Protein AF-A0A1F9VL24-F1 (afdb_monomer)

Structure (mmCIF, N/CA/C/O backbone):
data_AF-A0A1F9VL24-F1
#
_entry.id   AF-A0A1F9VL24-F1
#
loop_
_atom_site.group_PDB
_atom_site.id
_atom_site.type_symbol
_atom_site.label_atom_id
_atom_site.label_alt_id
_atom_site.label_comp_id
_atom_site.label_asym_id
_atom_site.label_entity_id
_atom_site.label_seq_id
_atom_site.pdbx_PDB_ins_code
_atom_site.Cartn_x
_atom_site.Cartn_y
_atom_site.Cartn_z
_atom_site.occupancy
_atom_site.B_iso_or_equiv
_atom_site.auth_seq_id
_atom_site.auth_comp_id
_atom_site.auth_asym_id
_atom_site.auth_atom_id
_atom_site.pdbx_PDB_model_num
ATOM 1 N N . MET A 1 1 ? -15.407 27.697 16.077 1.00 37.66 1 MET A N 1
ATOM 2 C CA . MET A 1 1 ? -14.396 26.697 15.671 1.00 37.66 1 MET A CA 1
ATOM 3 C C . MET A 1 1 ? -15.162 25.515 15.112 1.00 37.66 1 MET A C 1
ATOM 5 O O . MET A 1 1 ? -15.985 24.981 15.838 1.00 37.66 1 MET A O 1
ATOM 9 N N . LYS A 1 2 ? -15.018 25.201 13.821 1.00 39.59 2 LYS A N 1
ATOM 10 C CA . LYS A 1 2 ? -15.624 23.992 13.249 1.00 39.59 2 LYS A CA 1
ATOM 11 C C . LYS A 1 2 ? -14.683 22.833 13.565 1.00 39.59 2 LYS A C 1
ATOM 13 O O . LYS A 1 2 ? -13.519 22.891 13.183 1.00 39.59 2 LYS A O 1
ATOM 18 N N . GLU A 1 3 ? -15.169 21.870 14.333 1.00 37.84 3 GLU A N 1
ATOM 19 C CA . GLU A 1 3 ? -14.458 20.628 14.633 1.00 37.84 3 GLU A CA 1
ATOM 20 C C . GLU A 1 3 ? -14.221 19.855 13.322 1.00 37.84 3 GLU A C 1
ATOM 22 O O . GLU A 1 3 ? -15.099 19.865 12.451 1.00 37.84 3 GLU A O 1
ATOM 27 N N . PRO A 1 4 ? -13.041 19.245 13.114 1.00 40.88 4 PRO A N 1
ATOM 28 C CA . PRO A 1 4 ? -12.791 18.460 11.917 1.00 40.88 4 PRO A CA 1
ATOM 29 C C . PRO A 1 4 ? -13.647 17.188 11.928 1.00 40.88 4 PRO A C 1
ATOM 31 O O . PRO A 1 4 ? -13.741 16.484 12.932 1.00 40.88 4 PRO A O 1
ATOM 34 N N . VAL A 1 5 ? -14.275 16.948 10.778 1.00 46.22 5 VAL A N 1
ATOM 35 C CA . VAL A 1 5 ? -15.193 15.850 10.467 1.00 46.22 5 VAL A CA 1
ATOM 36 C C . VAL A 1 5 ? -14.524 14.495 10.717 1.00 46.22 5 VAL A C 1
ATOM 38 O O . VAL A 1 5 ? -13.399 14.271 10.279 1.00 46.22 5 VAL A O 1
ATOM 41 N N . ASP A 1 6 ? -15.248 13.637 11.440 1.00 46.88 6 ASP A N 1
ATOM 42 C CA . ASP A 1 6 ? -15.006 12.224 11.763 1.00 46.88 6 ASP A CA 1
ATOM 43 C C . ASP A 1 6 ? -13.816 11.543 11.063 1.00 46.88 6 ASP A C 1
ATOM 45 O O . ASP A 1 6 ? -13.934 10.896 10.024 1.00 46.88 6 ASP A O 1
ATOM 49 N N . GLY A 1 7 ? -12.653 11.602 11.715 1.00 44.34 7 GLY A N 1
ATOM 50 C CA . GLY A 1 7 ? -11.570 10.646 11.502 1.00 44.34 7 GLY A CA 1
ATOM 51 C C . GLY A 1 7 ? -11.883 9.362 12.264 1.00 44.34 7 GLY A C 1
ATOM 52 O O . GLY A 1 7 ? -11.429 9.195 13.407 1.00 44.34 7 GLY A O 1
ATOM 53 N N . GLU A 1 8 ? -12.697 8.491 11.664 1.00 46.94 8 GLU A N 1
ATOM 54 C CA . GLU A 1 8 ? -13.182 7.256 12.280 1.00 46.94 8 GLU A CA 1
ATOM 55 C C . GLU A 1 8 ? -12.014 6.454 12.889 1.00 46.94 8 GLU A C 1
ATOM 57 O O . GLU A 1 8 ? -10.962 6.256 12.278 1.00 46.94 8 GLU A O 1
ATOM 62 N N . LYS A 1 9 ? -12.147 6.051 14.158 1.00 45.94 9 LYS A N 1
ATOM 63 C CA . LYS A 1 9 ? -11.152 5.203 14.827 1.00 45.94 9 LYS A CA 1
ATOM 64 C C . LYS A 1 9 ? -11.182 3.824 14.170 1.00 45.94 9 LYS A C 1
ATOM 66 O O . LYS A 1 9 ? -12.045 3.007 14.475 1.00 45.94 9 LYS A O 1
ATOM 71 N N . ILE A 1 10 ? -10.244 3.592 13.265 1.00 54.59 10 ILE A N 1
ATOM 72 C CA . ILE A 1 10 ? -10.009 2.292 12.656 1.00 54.59 10 ILE A CA 1
ATOM 73 C C . ILE A 1 10 ? -9.095 1.491 13.585 1.00 54.59 10 ILE A C 1
ATOM 75 O O . ILE A 1 10 ? -7.923 1.818 13.736 1.00 54.59 10 ILE A O 1
ATOM 79 N N . THR A 1 11 ? -9.645 0.467 14.231 1.00 57.41 11 THR A N 1
ATOM 80 C CA . THR A 1 11 ? -8.873 -0.543 14.964 1.00 57.41 11 THR A CA 1
ATOM 81 C C . THR A 1 11 ? -8.417 -1.618 13.972 1.00 57.41 11 THR A C 1
ATOM 83 O O . THR A 1 11 ? -9.168 -1.965 13.064 1.00 57.41 11 THR A O 1
ATOM 86 N N . ILE A 1 12 ? -7.181 -2.102 14.107 1.00 60.62 12 ILE A N 1
ATOM 87 C CA . ILE A 1 12 ? -6.649 -3.236 13.335 1.00 60.62 12 ILE A CA 1
ATOM 88 C C . ILE A 1 12 ? -7.135 -4.503 14.035 1.00 60.62 12 ILE A C 1
ATOM 90 O O . ILE A 1 12 ? -6.779 -4.708 15.196 1.00 60.62 12 ILE A O 1
ATOM 94 N N . PHE A 1 13 ? -7.981 -5.294 13.374 1.00 54.47 13 PHE A N 1
ATOM 95 C CA . PHE A 1 13 ? -8.692 -6.384 14.049 1.00 54.47 13 PHE A CA 1
ATOM 96 C C . PHE A 1 13 ? -7.946 -7.714 14.027 1.00 54.47 13 PHE A C 1
ATOM 98 O O . PHE A 1 13 ? -7.944 -8.376 15.051 1.00 54.47 13 PHE A O 1
ATOM 105 N N . ASP A 1 14 ? -7.226 -8.046 12.956 1.00 58.47 14 ASP A N 1
ATOM 106 C CA . ASP A 1 14 ? -6.414 -9.265 12.891 1.00 58.47 14 ASP A CA 1
ATOM 107 C C . ASP A 1 14 ? -5.335 -9.133 11.814 1.00 58.47 14 ASP A C 1
ATOM 109 O O . ASP A 1 14 ? -5.580 -8.571 10.750 1.00 58.47 14 ASP A O 1
ATOM 113 N N . CYS A 1 15 ? -4.123 -9.617 12.091 1.00 60.00 15 CYS A N 1
ATOM 114 C CA . CYS A 1 15 ? -3.047 -9.720 11.104 1.00 60.00 15 CYS A CA 1
ATOM 115 C C . CYS A 1 15 ? -2.932 -11.174 10.650 1.00 60.00 15 CYS A C 1
ATOM 117 O O . CYS A 1 15 ? -2.371 -12.000 11.368 1.00 60.00 15 CYS A O 1
ATOM 119 N N . GLU A 1 16 ? -3.411 -11.472 9.445 1.00 66.81 16 GLU A N 1
ATOM 120 C CA . GLU A 1 16 ? -3.342 -12.814 8.870 1.00 66.81 16 GLU A CA 1
ATOM 121 C C . GLU A 1 16 ? -2.272 -12.908 7.776 1.00 66.81 16 GLU A C 1
ATOM 123 O O . GLU A 1 16 ? -2.068 -11.984 6.979 1.00 66.81 16 GLU A O 1
ATOM 128 N N . LEU A 1 17 ? -1.635 -14.078 7.685 1.00 65.94 17 LEU A N 1
ATOM 129 C CA . LEU A 1 17 ? -0.905 -14.524 6.494 1.00 65.94 17 LEU A CA 1
ATOM 130 C C . LEU A 1 17 ? -1.912 -15.103 5.488 1.00 65.94 17 LEU A C 1
ATOM 132 O O . LEU A 1 17 ? -1.909 -16.296 5.207 1.00 65.94 17 LEU A O 1
ATOM 136 N N . GLY A 1 18 ? -2.834 -14.270 5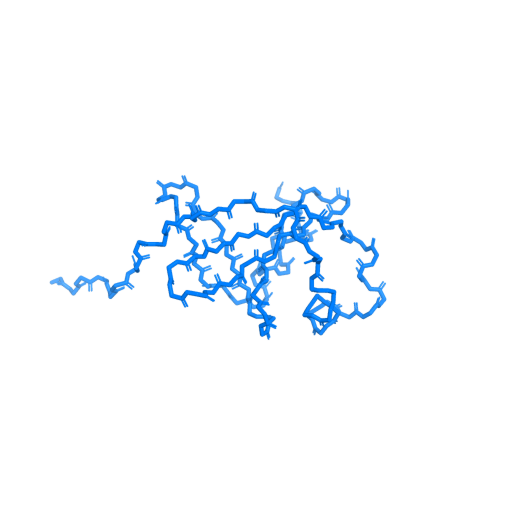.011 1.00 78.94 18 GLY A N 1
ATOM 137 C CA . GLY A 1 18 ? -3.708 -14.633 3.897 1.00 78.94 18 GLY A CA 1
ATOM 138 C C . GLY A 1 18 ? -3.034 -14.422 2.546 1.00 78.94 18 GLY A C 1
ATOM 139 O O . GLY A 1 18 ? -1.964 -13.813 2.487 1.00 78.94 18 GLY A O 1
ATOM 140 N N . ASP A 1 19 ? -3.675 -14.872 1.469 1.00 88.75 19 ASP A N 1
ATOM 141 C CA . ASP A 1 19 ? -3.159 -14.673 0.112 1.00 88.75 19 ASP A CA 1
ATOM 142 C C . ASP A 1 19 ? -3.027 -13.177 -0.233 1.00 88.75 19 ASP A C 1
ATOM 144 O O . ASP A 1 19 ? -3.886 -12.381 0.162 1.00 88.75 19 ASP A O 1
ATOM 148 N N . PRO A 1 20 ? -1.965 -12.770 -0.952 1.00 92.94 20 PRO A N 1
ATOM 149 C CA . PRO A 1 20 ? -1.818 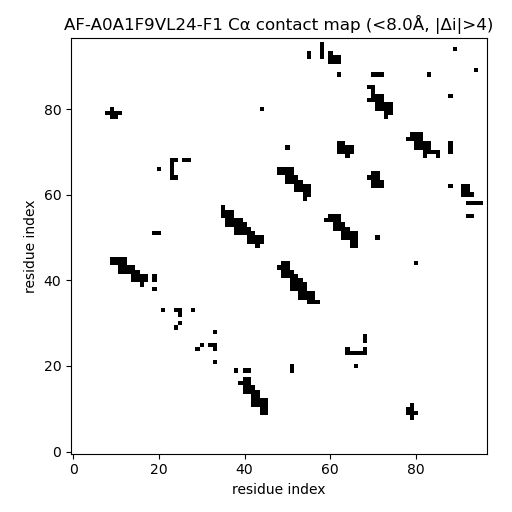-11.408 -1.452 1.00 92.94 20 PRO A CA 1
ATOM 150 C C . PRO A 1 20 ? -2.851 -11.087 -2.539 1.00 92.94 20 PRO A C 1
ATOM 152 O O . PRO A 1 20 ? -3.260 -11.954 -3.306 1.00 92.94 20 PRO A O 1
ATOM 155 N N . ASN A 1 21 ? -3.194 -9.806 -2.677 1.00 94.56 21 ASN A N 1
ATOM 156 C CA . ASN A 1 21 ? -3.970 -9.286 -3.804 1.00 94.56 21 ASN A CA 1
ATOM 157 C C . ASN A 1 21 ? -3.040 -8.557 -4.791 1.00 94.56 21 ASN A C 1
ATOM 159 O O . ASN A 1 21 ? -2.925 -7.325 -4.765 1.00 94.56 21 ASN A O 1
ATOM 163 N N . TYR A 1 22 ? -2.337 -9.327 -5.627 1.00 94.94 22 TYR A N 1
ATOM 164 C CA . TYR A 1 22 ? -1.423 -8.768 -6.627 1.00 94.94 22 TYR A CA 1
ATOM 165 C C . TYR A 1 22 ? -2.145 -8.015 -7.746 1.00 94.94 22 TYR A C 1
ATOM 167 O O . TYR A 1 22 ? -1.566 -7.076 -8.277 1.00 94.94 22 TYR A O 1
ATOM 175 N N . ASP A 1 23 ? -3.412 -8.322 -8.031 1.00 95.94 23 ASP A N 1
ATOM 176 C CA . ASP A 1 23 ? -4.198 -7.607 -9.044 1.00 95.94 23 ASP A CA 1
ATOM 177 C C . ASP A 1 23 ? -4.379 -6.125 -8.682 1.00 95.94 23 ASP A C 1
ATOM 179 O O . ASP A 1 23 ? -4.241 -5.240 -9.531 1.00 95.94 23 ASP A O 1
ATOM 183 N N . ALA A 1 24 ? -4.679 -5.829 -7.411 1.00 95.00 24 ALA A N 1
ATOM 184 C CA . ALA A 1 24 ? -4.784 -4.452 -6.927 1.00 95.00 24 ALA A CA 1
ATOM 185 C C . ALA A 1 24 ? -3.429 -3.731 -6.987 1.00 95.00 24 ALA A C 1
ATOM 187 O O . ALA A 1 24 ? -3.367 -2.560 -7.370 1.00 95.00 24 ALA A O 1
ATOM 188 N N . LEU A 1 25 ? -2.343 -4.436 -6.655 1.00 96.12 25 LEU A N 1
ATOM 189 C CA . LEU A 1 25 ? -0.992 -3.890 -6.748 1.00 96.12 25 LEU A CA 1
ATOM 190 C C . LEU A 1 25 ? -0.617 -3.587 -8.204 1.00 96.12 25 LEU A C 1
ATOM 192 O O . LEU A 1 25 ? -0.205 -2.470 -8.497 1.00 96.12 25 LEU A O 1
ATOM 196 N N . GLU A 1 26 ? -0.823 -4.529 -9.121 1.00 96.12 26 GLU A N 1
ATOM 197 C CA . GLU A 1 26 ? -0.541 -4.381 -10.550 1.00 96.12 26 GLU A CA 1
ATOM 198 C C . GLU A 1 26 ? -1.294 -3.193 -11.159 1.00 96.12 26 GLU A C 1
ATOM 200 O O . GLU A 1 26 ? -0.689 -2.357 -11.829 1.00 96.12 26 GLU A O 1
ATOM 205 N N . LYS A 1 27 ? -2.590 -3.039 -10.861 1.00 94.62 27 LYS A N 1
ATOM 206 C CA . LYS A 1 27 ? -3.371 -1.864 -11.293 1.00 94.62 27 LYS A CA 1
ATOM 207 C C . LYS A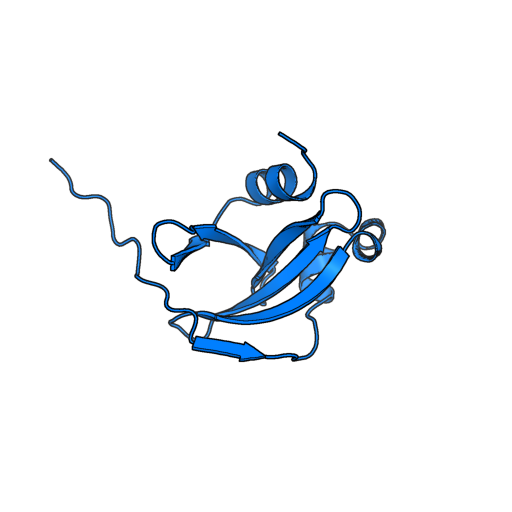 1 27 ? -2.831 -0.552 -10.712 1.00 94.62 27 LYS A C 1
ATOM 209 O O . LYS A 1 27 ? -2.952 0.508 -11.335 1.00 94.62 27 LYS A O 1
ATOM 214 N N . PHE A 1 28 ? -2.259 -0.600 -9.510 1.00 94.75 28 PHE A N 1
ATOM 215 C CA . PHE A 1 28 ? -1.743 0.578 -8.829 1.00 94.75 28 PHE A CA 1
ATOM 216 C C . PHE A 1 28 ? -0.358 1.005 -9.334 1.00 94.75 28 PHE A C 1
ATOM 218 O O . PHE A 1 28 ? -0.179 2.183 -9.621 1.00 94.75 28 PHE A O 1
ATOM 225 N N . ILE A 1 29 ? 0.616 0.105 -9.483 1.00 94.12 29 ILE A N 1
ATOM 226 C CA . ILE A 1 29 ? 1.992 0.477 -9.882 1.00 94.12 29 ILE A CA 1
ATOM 227 C C . ILE A 1 29 ? 2.381 0.101 -11.316 1.00 94.12 29 ILE A C 1
ATOM 229 O O . ILE A 1 29 ? 3.372 0.640 -11.804 1.00 94.12 29 ILE A O 1
ATOM 233 N N . GLY A 1 30 ? 1.617 -0.762 -11.988 1.00 94.31 30 GLY A N 1
ATOM 234 C CA . GLY A 1 30 ? 1.988 -1.388 -13.260 1.00 94.31 30 GLY A CA 1
ATOM 235 C C . GLY A 1 30 ? 2.637 -2.765 -13.070 1.00 94.31 30 GLY A C 1
ATOM 236 O O . GLY A 1 30 ? 3.352 -3.001 -12.095 1.00 94.31 30 GLY A O 1
ATOM 237 N N . ALA A 1 31 ? 2.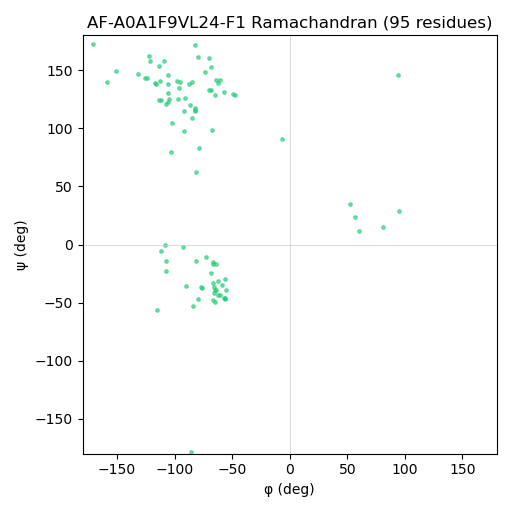383 -3.683 -14.009 1.00 93.88 31 ALA A N 1
ATOM 238 C CA . ALA A 1 31 ? 2.857 -5.072 -13.962 1.00 93.88 31 ALA A CA 1
ATOM 239 C C . ALA A 1 31 ? 4.387 -5.191 -13.890 1.00 93.88 31 ALA A C 1
ATOM 241 O O . ALA A 1 31 ? 4.918 -6.050 -13.191 1.00 93.88 31 ALA A O 1
ATOM 242 N N . ASP A 1 32 ? 5.096 -4.283 -14.559 1.00 95.31 32 ASP A N 1
ATOM 243 C CA . ASP A 1 32 ? 6.557 -4.214 -14.617 1.00 95.31 32 ASP A CA 1
ATOM 244 C C . ASP A 1 32 ? 7.211 -3.880 -13.269 1.00 95.31 32 ASP A C 1
ATOM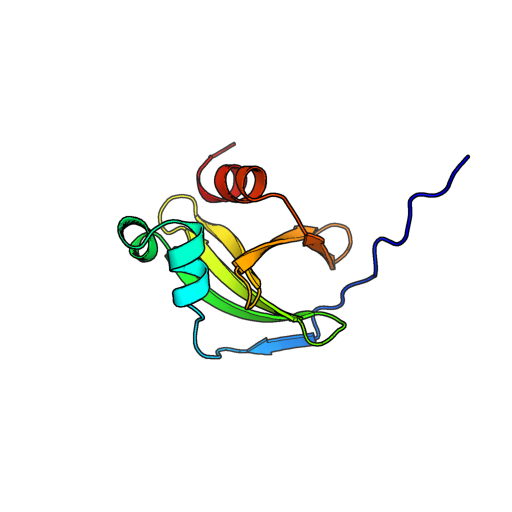 246 O O . ASP A 1 32 ? 8.403 -4.119 -13.088 1.00 95.31 32 ASP A O 1
ATOM 250 N N . ARG A 1 33 ? 6.437 -3.363 -12.308 1.00 94.44 33 ARG A N 1
ATOM 251 C CA . ARG A 1 33 ? 6.932 -2.927 -10.994 1.00 94.44 33 ARG A CA 1
ATOM 252 C C . ARG A 1 33 ? 6.448 -3.800 -9.840 1.00 94.44 33 ARG A C 1
ATOM 254 O O . ARG A 1 33 ? 6.897 -3.609 -8.712 1.00 94.44 33 ARG A O 1
ATOM 261 N N . VAL A 1 34 ? 5.564 -4.773 -10.084 1.00 95.62 34 VAL A N 1
ATOM 262 C CA . VAL A 1 34 ? 5.048 -5.696 -9.047 1.00 95.62 34 VAL A CA 1
ATOM 263 C C . VAL A 1 34 ? 6.183 -6.410 -8.321 1.00 95.62 34 VAL A C 1
ATOM 265 O O . VAL A 1 34 ? 6.160 -6.534 -7.094 1.00 95.62 34 VAL A O 1
ATOM 268 N N . GLU A 1 35 ? 7.224 -6.803 -9.053 1.00 96.19 35 GLU A N 1
ATOM 269 C CA . GLU A 1 35 ? 8.385 -7.477 -8.480 1.00 96.19 35 GLU A CA 1
ATOM 270 C C . GLU A 1 35 ? 9.209 -6.595 -7.532 1.00 96.19 35 GLU A C 1
ATOM 272 O O . GLU A 1 35 ? 9.974 -7.136 -6.734 1.00 96.19 35 GLU A O 1
ATOM 277 N N . ASP A 1 36 ? 9.036 -5.271 -7.522 1.00 96.25 36 ASP A N 1
ATOM 278 C CA . ASP A 1 36 ? 9.711 -4.389 -6.563 1.00 96.25 36 ASP A CA 1
ATOM 279 C C . ASP A 1 36 ? 9.139 -4.514 -5.145 1.00 96.25 36 ASP A C 1
ATOM 281 O O . ASP A 1 36 ? 9.731 -4.016 -4.182 1.00 96.25 36 ASP A O 1
ATOM 285 N N . PHE A 1 37 ? 8.005 -5.195 -4.982 1.00 96.50 37 PHE A N 1
ATOM 286 C CA . PHE A 1 37 ? 7.298 -5.308 -3.717 1.00 96.50 37 PHE A CA 1
ATOM 287 C C . PHE A 1 37 ? 7.229 -6.750 -3.221 1.00 96.50 37 PHE A C 1
ATOM 289 O O . PHE A 1 37 ? 7.002 -7.703 -3.962 1.00 96.50 37 PHE A O 1
ATOM 2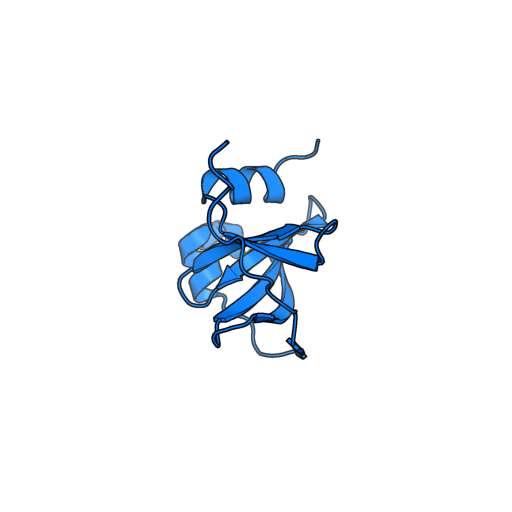96 N N . ALA A 1 38 ? 7.414 -6.913 -1.915 1.00 95.88 38 ALA A N 1
ATOM 297 C CA . ALA A 1 38 ? 7.167 -8.160 -1.210 1.00 95.88 38 ALA A CA 1
ATOM 298 C C . ALA A 1 38 ? 5.880 -8.030 -0.395 1.00 95.88 38 ALA A C 1
ATOM 300 O O . ALA A 1 38 ? 5.721 -7.070 0.361 1.00 95.88 38 ALA A O 1
ATOM 301 N N . TYR A 1 39 ? 4.975 -8.995 -0.520 1.00 94.75 39 TYR A N 1
ATOM 302 C CA . TYR A 1 39 ? 3.825 -9.079 0.371 1.00 94.75 39 TYR A CA 1
ATOM 303 C C . TYR A 1 39 ? 4.281 -9.346 1.811 1.00 94.75 39 TYR A C 1
ATOM 305 O O . TYR A 1 39 ? 5.242 -10.083 2.036 1.00 94.75 39 TYR A O 1
ATOM 313 N N . VAL A 1 40 ? 3.615 -8.715 2.778 1.00 92.62 40 VAL A N 1
ATOM 314 C CA . VAL A 1 40 ? 3.974 -8.816 4.199 1.00 92.62 40 VAL A CA 1
ATOM 315 C C . VAL A 1 40 ? 2.870 -9.485 4.995 1.00 92.62 40 VAL A C 1
ATOM 317 O O . VAL A 1 40 ? 3.128 -10.451 5.705 1.00 92.62 40 VAL A O 1
ATOM 320 N N . ASN A 1 41 ? 1.663 -8.936 4.924 1.00 91.25 41 ASN A N 1
ATOM 321 C CA . ASN A 1 41 ? 0.478 -9.418 5.621 1.00 91.25 41 ASN A CA 1
ATOM 322 C C . ASN A 1 41 ? -0.756 -8.671 5.108 1.00 91.25 41 ASN A C 1
ATOM 324 O O . ASN A 1 41 ? -0.642 -7.658 4.406 1.00 91.25 41 ASN A O 1
ATOM 328 N N . ARG A 1 42 ? -1.926 -9.126 5.546 1.00 91.88 42 ARG A N 1
ATOM 329 C CA . ARG A 1 42 ? -3.177 -8.380 5.440 1.00 91.88 42 ARG A CA 1
ATOM 330 C C . ARG A 1 42 ? -3.792 -8.162 6.815 1.00 91.88 42 ARG A C 1
ATOM 332 O O . ARG A 1 42 ? -3.485 -8.901 7.753 1.00 91.88 42 ARG A O 1
ATOM 339 N N . PHE A 1 43 ? -4.648 -7.158 6.925 1.00 87.88 43 PHE A N 1
ATOM 340 C CA . PHE A 1 43 ? -5.441 -6.931 8.123 1.00 87.88 43 PHE A CA 1
ATOM 341 C C . PHE A 1 43 ? -6.770 -6.258 7.820 1.00 87.88 43 PHE A C 1
ATOM 343 O O . PHE A 1 43 ? -6.882 -5.463 6.888 1.00 87.88 43 PHE A O 1
ATOM 350 N N . GLU A 1 44 ? -7.772 -6.564 8.633 1.00 88.00 44 GLU A N 1
ATOM 351 C CA . GLU A 1 44 ? -9.080 -5.927 8.545 1.00 88.00 44 GLU A CA 1
ATOM 352 C C . GLU A 1 44 ? -9.133 -4.644 9.367 1.00 88.00 44 GLU A C 1
ATOM 354 O O . GLU A 1 44 ? -8.652 -4.567 10.504 1.00 88.00 44 GLU A O 1
ATOM 359 N N . ILE A 1 45 ? -9.755 -3.633 8.770 1.00 84.25 45 ILE A N 1
ATOM 360 C CA . ILE A 1 45 ? -10.146 -2.397 9.429 1.00 84.25 45 ILE A CA 1
ATOM 361 C C . ILE A 1 45 ? -11.669 -2.345 9.575 1.00 84.25 45 ILE A C 1
ATOM 363 O O . ILE A 1 45 ? -12.405 -3.012 8.844 1.00 84.25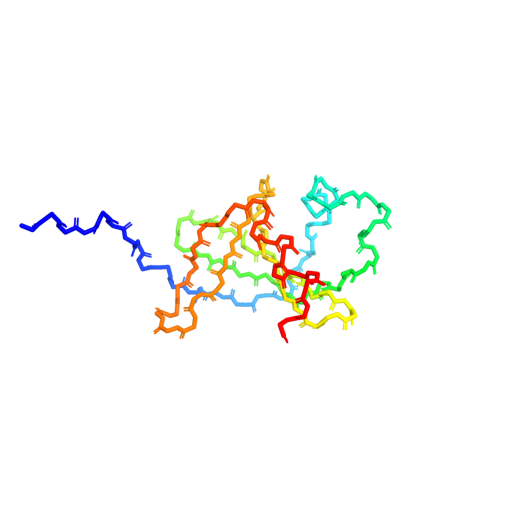 45 ILE A O 1
ATOM 367 N N . LYS A 1 46 ? -12.152 -1.540 10.531 1.00 73.94 46 LYS A N 1
ATOM 368 C CA . LYS A 1 46 ? -13.587 -1.378 10.815 1.00 73.94 46 LYS A CA 1
ATOM 369 C C . LYS A 1 46 ? -14.380 -1.141 9.518 1.00 73.94 46 LYS A C 1
ATOM 371 O O . LYS A 1 46 ? -14.042 -0.247 8.750 1.00 73.94 46 LYS A O 1
ATOM 376 N N . GLY A 1 47 ? -15.442 -1.924 9.307 1.00 73.25 47 GLY A N 1
ATOM 377 C CA . GLY A 1 47 ? -16.270 -1.858 8.095 1.00 73.25 47 GLY A CA 1
ATOM 378 C C . GLY A 1 47 ? -15.890 -2.863 7.000 1.00 73.25 47 GLY A C 1
ATOM 379 O O . GLY A 1 47 ? -16.104 -2.573 5.828 1.00 73.25 47 GLY A O 1
ATOM 380 N N . ASN A 1 48 ? -15.329 -4.024 7.368 1.00 79.62 48 ASN A N 1
ATOM 381 C CA . ASN A 1 48 ? -14.965 -5.129 6.463 1.00 79.62 48 ASN A CA 1
ATOM 382 C C . ASN A 1 48 ? -14.009 -4.737 5.322 1.00 79.62 48 ASN A C 1
ATOM 384 O O . ASN A 1 48 ? -13.974 -5.392 4.280 1.00 79.62 48 ASN A O 1
ATOM 388 N N . THR A 1 49 ? -13.230 -3.667 5.485 1.00 88.25 49 THR A N 1
ATOM 389 C CA . THR A 1 49 ? -12.201 -3.329 4.499 1.00 88.25 49 THR A CA 1
ATOM 390 C C . THR A 1 49 ? -10.927 -4.087 4.858 1.00 88.25 49 THR A C 1
ATOM 392 O O . THR A 1 49 ? -10.382 -3.926 5.949 1.00 88.25 49 THR A O 1
ATOM 395 N N . VAL A 1 50 ? -10.457 -4.932 3.942 1.00 91.38 50 VAL A N 1
ATOM 396 C CA . VAL A 1 50 ? -9.196 -5.669 4.079 1.00 91.38 50 VAL A CA 1
ATOM 397 C C . VAL A 1 50 ? -8.083 -4.836 3.463 1.00 91.38 50 VAL A C 1
ATOM 399 O O . VAL A 1 50 ? -8.175 -4.451 2.299 1.00 91.38 50 VAL A O 1
ATOM 402 N N . ILE A 1 51 ? -7.026 -4.589 4.229 1.00 93.00 51 ILE A N 1
ATOM 403 C CA . ILE A 1 51 ? -5.831 -3.880 3.789 1.00 93.00 51 ILE A CA 1
ATOM 404 C C . ILE A 1 51 ? -4.696 -4.878 3.583 1.00 93.00 51 ILE A C 1
ATOM 406 O O . ILE A 1 51 ? -4.312 -5.598 4.503 1.00 93.00 51 ILE A O 1
ATOM 410 N N . TYR A 1 52 ? -4.117 -4.872 2.390 1.00 94.56 52 TYR A N 1
ATOM 411 C CA . TYR A 1 52 ? -2.935 -5.632 2.010 1.00 94.56 52 TYR A CA 1
ATOM 412 C C . TYR A 1 52 ? -1.711 -4.741 2.115 1.00 94.56 52 TYR A C 1
ATOM 414 O O . TYR A 1 52 ? -1.659 -3.667 1.512 1.00 94.56 52 TYR A O 1
ATOM 422 N N . ARG A 1 53 ? -0.710 -5.188 2.871 1.00 93.81 53 ARG A N 1
ATOM 423 C CA . ARG A 1 53 ? 0.527 -4.442 3.073 1.00 93.81 53 ARG A CA 1
ATOM 424 C C . ARG A 1 53 ? 1.664 -5.075 2.286 1.00 93.81 53 ARG A C 1
ATOM 426 O O . ARG A 1 53 ? 2.046 -6.225 2.512 1.00 93.81 53 ARG A O 1
ATOM 433 N N . TYR A 1 54 ? 2.256 -4.266 1.423 1.00 95.50 54 TYR A N 1
ATOM 434 C CA . TYR A 1 54 ? 3.407 -4.606 0.606 1.00 95.50 54 TYR A CA 1
ATOM 435 C C . TYR A 1 54 ? 4.605 -3.785 1.050 1.00 95.50 54 TYR A C 1
ATOM 437 O O . TYR A 1 54 ? 4.477 -2.607 1.368 1.00 95.50 54 TYR A O 1
ATOM 445 N N . LYS A 1 55 ? 5.785 -4.393 1.081 1.00 95.62 55 LYS A N 1
ATOM 446 C CA . LYS A 1 55 ? 7.039 -3.719 1.393 1.00 95.62 55 LYS A CA 1
ATOM 447 C C . LYS A 1 55 ? 7.861 -3.580 0.128 1.00 95.62 55 LYS A C 1
ATOM 449 O O . LYS A 1 55 ? 8.230 -4.585 -0.477 1.00 95.62 55 LYS A O 1
ATOM 454 N N . HIS A 1 56 ? 8.187 -2.349 -0.232 1.00 96.06 56 HIS A N 1
ATOM 455 C CA . HIS A 1 56 ? 9.105 -2.086 -1.324 1.00 96.06 56 HIS A CA 1
ATOM 456 C C . HIS A 1 56 ? 10.501 -2.617 -0.959 1.00 96.06 56 HIS A C 1
ATOM 458 O O . HIS A 1 56 ? 11.024 -2.349 0.132 1.00 96.06 56 HIS A O 1
ATOM 464 N N . LYS A 1 57 ? 11.105 -3.414 -1.843 1.00 94.75 57 LYS A N 1
ATOM 465 C CA . LYS A 1 57 ? 12.338 -4.168 -1.571 1.00 94.75 57 LYS A CA 1
ATOM 466 C C . LYS A 1 57 ? 13.531 -3.246 -1.314 1.00 94.75 57 LYS A C 1
ATOM 468 O O . LYS A 1 57 ? 14.306 -3.520 -0.397 1.00 94.75 57 LYS A O 1
ATOM 473 N N . ASN A 1 58 ? 13.626 -2.143 -2.060 1.00 93.31 58 ASN A N 1
ATOM 474 C CA . ASN A 1 58 ? 14.767 -1.225 -2.005 1.00 93.31 58 ASN A CA 1
ATOM 475 C C . ASN A 1 58 ? 14.643 -0.195 -0.873 1.00 93.31 58 ASN A C 1
ATOM 477 O O . ASN A 1 58 ? 15.533 -0.088 -0.034 1.00 93.31 58 ASN A O 1
ATOM 481 N N . THR A 1 59 ? 13.521 0.525 -0.800 1.00 94.00 59 THR A N 1
ATOM 482 C CA . THR A 1 59 ? 13.310 1.595 0.203 1.00 94.00 59 THR A CA 1
ATOM 483 C C . THR A 1 59 ? 12.876 1.055 1.564 1.00 94.00 59 THR A C 1
ATOM 485 O O . THR A 1 59 ? 12.898 1.776 2.558 1.00 94.00 59 THR A O 1
ATOM 488 N N . ARG A 1 60 ? 12.459 -0.220 1.636 1.00 92.81 60 ARG A N 1
ATOM 489 C CA . ARG A 1 60 ? 11.893 -0.863 2.835 1.00 92.81 60 ARG A CA 1
ATOM 490 C C . ARG A 1 60 ? 10.615 -0.189 3.359 1.00 92.81 60 ARG A C 1
ATOM 492 O O . ARG A 1 60 ? 10.178 -0.532 4.459 1.00 92.81 60 ARG A O 1
ATOM 499 N N . ARG A 1 61 ? 10.018 0.720 2.584 1.00 92.94 61 ARG A N 1
ATOM 500 C CA . ARG A 1 61 ? 8.761 1.416 2.885 1.00 92.94 61 ARG A CA 1
ATOM 501 C C . ARG A 1 61 ? 7.561 0.532 2.565 1.00 92.94 61 ARG A C 1
ATOM 503 O O . ARG A 1 61 ? 7.689 -0.454 1.838 1.00 92.94 61 ARG A O 1
ATOM 510 N N . TYR A 1 62 ? 6.413 0.873 3.140 1.00 92.69 62 TYR A N 1
ATOM 511 C CA . TYR A 1 62 ? 5.184 0.108 2.973 1.00 92.69 62 TYR A CA 1
ATOM 512 C C . TYR A 1 62 ? 4.214 0.827 2.044 1.00 92.69 62 TYR A C 1
ATOM 514 O O . TYR A 1 62 ? 4.010 2.028 2.174 1.00 92.69 62 TYR A O 1
ATOM 522 N N . LEU A 1 63 ? 3.586 0.056 1.166 1.00 95.62 63 LEU A N 1
ATOM 523 C CA . LEU A 1 63 ? 2.416 0.437 0.395 1.00 95.62 63 LEU A CA 1
ATOM 524 C C . LEU A 1 63 ? 1.241 -0.400 0.906 1.00 95.62 63 LEU A C 1
ATOM 526 O O . LEU A 1 63 ? 1.329 -1.630 0.934 1.00 95.62 63 LEU A O 1
ATOM 530 N N . CYS A 1 64 ? 0.164 0.254 1.330 1.00 95.44 64 CYS A N 1
ATOM 531 C CA . CYS A 1 64 ? -1.034 -0.422 1.817 1.00 95.44 64 CYS A CA 1
ATOM 532 C C . CYS A 1 64 ? -2.198 -0.158 0.859 1.00 95.44 64 CYS A C 1
ATOM 534 O O . CYS A 1 64 ? -2.527 1.001 0.599 1.00 95.44 64 CYS A O 1
ATOM 536 N N . LEU A 1 65 ? -2.814 -1.228 0.361 1.00 96.31 65 LEU A N 1
ATOM 537 C CA . LEU A 1 65 ? -3.914 -1.182 -0.602 1.00 96.31 65 LEU A CA 1
ATOM 538 C C . LEU A 1 65 ? -5.125 -1.937 -0.062 1.00 96.31 65 LEU A C 1
ATOM 540 O O . LEU A 1 65 ? -4.954 -2.971 0.579 1.00 96.31 65 LEU A O 1
ATOM 544 N N . ASP A 1 66 ? -6.334 -1.456 -0.335 1.00 94.69 66 ASP A N 1
ATOM 545 C CA . ASP A 1 66 ? -7.539 -2.272 -0.159 1.00 94.69 66 ASP A CA 1
ATOM 546 C C . ASP A 1 66 ? -7.839 -3.138 -1.395 1.00 94.69 66 ASP A C 1
ATOM 548 O O . ASP A 1 66 ? -7.086 -3.151 -2.372 1.00 94.69 66 ASP A O 1
ATOM 552 N N . MET A 1 67 ? -8.940 -3.893 -1.340 1.00 92.38 67 MET A N 1
ATOM 553 C CA . MET A 1 67 ? -9.395 -4.763 -2.434 1.00 92.38 67 MET A CA 1
ATOM 554 C C . MET A 1 67 ? -9.611 -4.027 -3.763 1.00 92.38 67 MET A C 1
ATOM 556 O O . MET A 1 67 ? -9.421 -4.626 -4.822 1.00 92.38 67 MET A O 1
ATOM 560 N N . ASP A 1 68 ? -9.973 -2.745 -3.707 1.00 91.56 68 ASP A N 1
ATOM 561 C CA . ASP A 1 68 ? -10.284 -1.921 -4.875 1.00 91.56 68 ASP A CA 1
ATOM 562 C C . ASP A 1 68 ? -9.053 -1.155 -5.392 1.00 91.56 68 ASP A C 1
ATOM 564 O O . ASP A 1 68 ? -9.129 -0.450 -6.399 1.00 91.56 68 ASP A O 1
ATOM 568 N N . GLY A 1 69 ? -7.904 -1.293 -4.719 1.00 92.62 69 GLY A N 1
ATOM 569 C CA . GLY A 1 69 ? -6.673 -0.579 -5.045 1.00 92.62 69 GLY A CA 1
ATOM 570 C C . GLY A 1 69 ? -6.621 0.853 -4.508 1.00 92.62 69 GLY A C 1
ATOM 571 O O . GLY A 1 69 ? -5.764 1.624 -4.945 1.00 92.62 69 GLY A O 1
ATOM 572 N N . ASN A 1 70 ? -7.495 1.232 -3.565 1.00 94.62 70 ASN A N 1
ATOM 573 C CA . ASN A 1 70 ? -7.330 2.508 -2.871 1.00 94.62 70 ASN A CA 1
ATOM 574 C C . ASN A 1 70 ? -6.166 2.422 -1.883 1.00 94.62 70 ASN A C 1
ATOM 576 O O . ASN A 1 70 ? -5.912 1.381 -1.275 1.00 94.62 70 ASN A O 1
ATOM 580 N N . THR A 1 71 ? -5.491 3.549 -1.689 1.00 95.38 71 THR A N 1
ATOM 581 C CA . THR A 1 71 ? -4.286 3.656 -0.870 1.00 95.38 71 THR A CA 1
ATOM 582 C C . THR A 1 71 ? -4.573 4.107 0.547 1.00 95.38 71 THR A C 1
ATOM 584 O O . THR A 1 71 ? -5.363 5.023 0.786 1.00 95.38 71 THR A O 1
ATOM 587 N N . TRP A 1 72 ? -3.868 3.487 1.488 1.00 94.19 72 TRP A N 1
ATOM 588 C CA . TRP A 1 72 ? -4.020 3.752 2.908 1.00 94.19 72 TRP A CA 1
ATOM 589 C C . TRP A 1 72 ? -2.665 3.964 3.582 1.00 94.19 72 TRP A C 1
ATOM 591 O O . TRP A 1 72 ? -1.671 3.324 3.242 1.00 94.19 72 TRP A O 1
ATOM 601 N N . ARG A 1 73 ? -2.629 4.829 4.592 1.00 91.00 73 ARG A N 1
ATOM 602 C CA . ARG A 1 73 ? -1.455 5.084 5.429 1.00 91.00 73 ARG A CA 1
ATOM 603 C C . ARG A 1 73 ? -1.738 4.682 6.860 1.00 91.00 73 ARG A C 1
ATOM 605 O O . ARG A 1 73 ? -2.801 4.989 7.392 1.00 91.00 73 ARG A O 1
ATOM 612 N N . TYR A 1 74 ? -0.760 4.042 7.495 1.00 85.19 74 TYR A N 1
ATOM 613 C CA . TYR A 1 74 ? -0.797 3.828 8.934 1.00 85.19 74 TYR A CA 1
ATOM 614 C C . TYR A 1 74 ? -0.301 5.074 9.671 1.00 85.19 74 TYR A C 1
ATOM 616 O O . TYR A 1 74 ? 0.872 5.440 9.581 1.00 85.19 74 TYR A O 1
ATOM 624 N N . ASN A 1 75 ? -1.187 5.697 10.438 1.00 79.00 75 ASN A N 1
ATOM 625 C CA . ASN A 1 75 ? -0.870 6.806 11.317 1.00 79.00 75 ASN A CA 1
ATOM 626 C C . ASN A 1 75 ? -0.522 6.268 12.715 1.00 79.00 75 ASN A C 1
ATOM 628 O O . ASN A 1 75 ? -1.396 5.971 13.538 1.00 79.00 75 ASN A O 1
ATOM 632 N N . GLY A 1 76 ? 0.783 6.145 12.975 1.00 68.44 76 GLY A N 1
ATOM 633 C CA . GLY A 1 76 ? 1.325 5.555 14.202 1.00 68.44 76 GLY A CA 1
ATOM 634 C C . GLY A 1 76 ? 1.010 6.314 15.493 1.00 68.44 76 GLY A C 1
ATOM 635 O O . GLY A 1 76 ? 1.110 5.726 16.564 1.00 68.44 76 GLY A O 1
ATOM 636 N N . ILE A 1 77 ? 0.590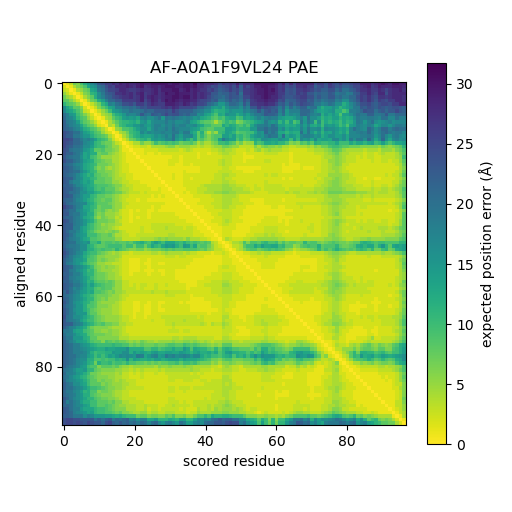 7.581 15.414 1.00 68.44 77 ILE A N 1
ATOM 637 C CA . ILE A 1 77 ? 0.215 8.377 16.595 1.00 68.44 77 ILE A CA 1
ATOM 638 C C . ILE A 1 77 ? -1.161 7.950 17.111 1.00 68.44 77 ILE A C 1
ATOM 640 O O . ILE A 1 77 ? -1.393 7.900 18.317 1.00 68.44 77 ILE A O 1
ATOM 644 N N . TYR A 1 78 ? -2.074 7.620 16.198 1.00 60.38 78 TYR A N 1
ATOM 645 C CA . TYR A 1 78 ? -3.464 7.330 16.542 1.00 60.38 78 TYR A CA 1
ATOM 646 C C . TYR A 1 78 ? -3.833 5.852 16.424 1.00 60.38 78 TYR A C 1
ATOM 648 O O . TYR A 1 78 ? -4.980 5.512 16.707 1.00 60.38 78 TYR A O 1
ATOM 656 N N . LEU A 1 79 ? -2.889 4.988 16.024 1.00 70.12 79 LEU A N 1
ATOM 657 C CA . LEU A 1 79 ? -3.151 3.591 15.656 1.00 70.12 79 LEU A CA 1
ATOM 658 C C . LEU A 1 79 ? -4.274 3.487 14.605 1.00 70.12 79 LEU A C 1
ATOM 660 O O . LEU A 1 79 ? -5.093 2.576 14.661 1.00 70.12 79 LEU A O 1
ATOM 664 N N . LYS A 1 80 ? -4.346 4.458 13.685 1.00 78.81 80 LYS A N 1
ATOM 665 C CA . LYS A 1 80 ? -5.408 4.569 12.674 1.00 78.81 80 LYS A CA 1
ATOM 666 C C . LYS A 1 80 ? -4.855 4.346 11.279 1.00 78.81 80 LYS A C 1
ATOM 668 O O . LYS A 1 80 ? -3.697 4.658 11.014 1.00 78.81 80 LYS A O 1
ATOM 673 N N . MET A 1 81 ? -5.720 3.889 10.384 1.00 86.62 81 MET A N 1
ATOM 674 C CA . MET A 1 81 ? -5.485 3.982 8.949 1.00 86.62 81 MET A CA 1
ATOM 675 C C . MET A 1 81 ? -6.225 5.198 8.399 1.00 86.62 81 MET A C 1
ATOM 677 O O . MET A 1 81 ? -7.353 5.467 8.806 1.00 86.62 81 MET A O 1
ATOM 681 N N . GLU A 1 82 ? -5.614 5.911 7.465 1.00 89.25 82 GLU A N 1
ATOM 682 C CA . GLU A 1 82 ? -6.265 6.984 6.713 1.00 89.25 82 GLU A CA 1
ATOM 683 C C . GLU A 1 82 ? -6.119 6.731 5.216 1.00 89.25 82 GLU A C 1
ATOM 685 O O . GLU A 1 82 ? -5.090 6.216 4.772 1.00 89.25 82 GLU A O 1
ATOM 690 N N . LYS A 1 83 ? -7.155 7.060 4.439 1.00 91.50 83 LYS A N 1
ATOM 691 C CA . LYS A 1 83 ? -7.047 7.047 2.979 1.00 91.50 83 LYS A CA 1
ATOM 692 C C . LYS A 1 83 ? -6.139 8.191 2.549 1.00 91.50 83 LYS A C 1
ATOM 694 O O . LYS A 1 83 ? -6.325 9.319 2.996 1.00 91.50 83 LYS A O 1
ATOM 699 N N . ILE A 1 84 ? -5.201 7.894 1.661 1.00 93.69 84 ILE A N 1
ATOM 700 C CA . ILE A 1 84 ? -4.303 8.882 1.056 1.00 93.69 84 ILE A CA 1
ATOM 701 C C . ILE A 1 84 ? -4.445 8.847 -0.459 1.00 93.69 84 ILE A C 1
ATOM 703 O O . ILE A 1 84 ? -4.968 7.876 -1.013 1.00 93.69 84 ILE A O 1
ATOM 707 N N . SER A 1 85 ? -3.989 9.894 -1.136 1.00 94.94 85 SER A N 1
ATOM 708 C CA . SER A 1 85 ? -3.976 9.914 -2.597 1.00 94.94 85 SER A CA 1
ATOM 709 C C . SER A 1 85 ? -2.939 8.944 -3.176 1.00 94.94 85 SER A C 1
ATOM 711 O O . SER A 1 85 ? -1.975 8.553 -2.513 1.00 94.94 85 SER A O 1
ATOM 713 N N . ARG A 1 86 ? -3.121 8.586 -4.452 1.00 93.31 86 ARG A N 1
ATOM 714 C CA . ARG A 1 86 ? -2.169 7.757 -5.203 1.00 93.31 86 ARG A CA 1
ATOM 715 C C . ARG A 1 86 ? -0.765 8.361 -5.205 1.00 93.31 86 ARG A C 1
ATOM 717 O O . ARG A 1 86 ? 0.195 7.640 -4.948 1.00 93.31 86 ARG A O 1
ATOM 724 N N . ASP A 1 87 ? -0.657 9.660 -5.462 1.00 93.38 87 ASP A N 1
ATOM 725 C CA . ASP A 1 87 ? 0.633 10.347 -5.561 1.00 93.38 87 ASP A CA 1
ATOM 726 C C . ASP A 1 87 ? 1.361 10.361 -4.214 1.00 93.38 87 ASP A C 1
ATOM 728 O O . ASP A 1 87 ? 2.551 10.060 -4.154 1.00 93.38 87 ASP A O 1
ATOM 732 N N . GLU A 1 88 ? 0.642 10.607 -3.114 1.00 94.06 88 GLU A N 1
ATOM 733 C CA . GLU A 1 88 ? 1.206 10.503 -1.764 1.00 94.06 88 GLU A CA 1
ATOM 734 C C . GLU A 1 88 ? 1.718 9.095 -1.458 1.00 94.06 88 GLU A C 1
ATOM 736 O O . GLU A 1 88 ? 2.818 8.950 -0.928 1.00 94.06 88 GLU A O 1
ATOM 741 N N . ALA A 1 89 ? 0.962 8.055 -1.820 1.00 93.88 89 ALA A N 1
ATOM 742 C CA . ALA A 1 89 ? 1.381 6.675 -1.583 1.00 93.88 89 ALA A CA 1
ATOM 743 C C . ALA A 1 89 ? 2.627 6.305 -2.405 1.00 93.88 89 ALA A C 1
ATOM 745 O O . ALA A 1 89 ? 3.494 5.576 -1.922 1.00 93.88 89 ALA A O 1
ATOM 746 N N . ILE A 1 90 ? 2.734 6.814 -3.638 1.00 92.56 90 ILE A N 1
ATOM 747 C CA . ILE A 1 90 ? 3.912 6.617 -4.491 1.00 92.56 90 ILE A CA 1
ATOM 748 C C . ILE A 1 90 ? 5.130 7.320 -3.889 1.00 92.56 90 ILE A C 1
ATOM 750 O O . ILE A 1 90 ? 6.175 6.678 -3.769 1.00 92.56 90 ILE A O 1
ATOM 754 N N . MET A 1 91 ? 4.997 8.587 -3.478 1.00 92.50 91 MET A N 1
ATOM 755 C CA . MET A 1 91 ? 6.083 9.328 -2.825 1.00 92.50 91 MET A CA 1
ATOM 756 C C . MET A 1 91 ? 6.577 8.580 -1.583 1.00 92.50 91 MET A C 1
ATOM 758 O O . MET A 1 91 ? 7.770 8.332 -1.442 1.00 92.50 91 MET A O 1
ATOM 762 N N . GLU A 1 92 ? 5.672 8.105 -0.724 1.00 91.56 92 GLU A N 1
ATOM 763 C CA . GLU A 1 92 ? 6.059 7.359 0.478 1.00 91.56 92 GLU A CA 1
ATOM 764 C C . GLU A 1 92 ? 6.704 6.000 0.201 1.00 91.56 92 GLU A C 1
ATOM 766 O O . GLU A 1 92 ? 7.556 5.552 0.973 1.00 91.56 92 GLU A O 1
ATOM 771 N N . ALA A 1 93 ? 6.294 5.316 -0.869 1.00 89.88 93 ALA A N 1
ATOM 772 C CA . ALA A 1 93 ? 6.836 4.011 -1.220 1.00 89.88 93 ALA A CA 1
ATOM 773 C C . ALA A 1 93 ? 8.224 4.111 -1.874 1.00 89.88 93 ALA A C 1
ATOM 775 O O . ALA A 1 93 ? 9.077 3.252 -1.621 1.00 89.88 93 ALA A O 1
ATOM 776 N N . TYR A 1 94 ? 8.461 5.137 -2.696 1.00 87.88 94 TYR A N 1
ATOM 777 C CA . TYR A 1 94 ? 9.644 5.234 -3.555 1.00 87.88 94 TYR A CA 1
ATOM 778 C C . TYR A 1 94 ? 10.684 6.269 -3.119 1.00 87.88 94 TYR A C 1
ATOM 780 O O . TYR A 1 94 ? 11.854 6.101 -3.469 1.00 87.88 94 TYR A O 1
ATOM 788 N N . GLU A 1 95 ? 10.319 7.289 -2.345 1.00 83.94 95 GLU A N 1
ATOM 789 C CA . GLU A 1 95 ? 11.259 8.335 -1.941 1.00 83.94 95 GLU A CA 1
ATOM 790 C C . GLU A 1 95 ? 11.856 8.062 -0.554 1.00 83.94 95 GLU A C 1
ATOM 792 O O . GLU A 1 95 ? 11.180 7.681 0.407 1.00 83.94 95 GLU A O 1
ATOM 797 N N . ASN A 1 96 ? 13.175 8.242 -0.450 1.00 58.56 96 ASN A N 1
ATOM 798 C CA . ASN A 1 96 ? 13.866 8.301 0.830 1.00 58.56 96 ASN A CA 1
ATOM 799 C C . ASN A 1 96 ? 13.916 9.770 1.256 1.00 58.56 96 ASN A C 1
ATOM 801 O O . ASN A 1 96 ? 14.571 10.564 0.586 1.00 58.56 96 ASN A O 1
ATOM 805 N N . TYR A 1 97 ? 13.234 10.107 2.350 1.00 51.00 97 TYR A N 1
ATOM 806 C CA . TYR A 1 97 ? 13.533 11.322 3.111 1.00 51.00 97 TYR A CA 1
ATOM 807 C C . TYR A 1 97 ? 14.945 11.269 3.695 1.00 51.00 97 TYR A C 1
ATOM 809 O O . TYR A 1 97 ? 15.335 10.168 4.158 1.00 51.00 97 TYR A O 1
#

pLDDT: mean 82.77, std 17.41, range [37.66, 96.5]

Radius of gyration: 13.72 Å; C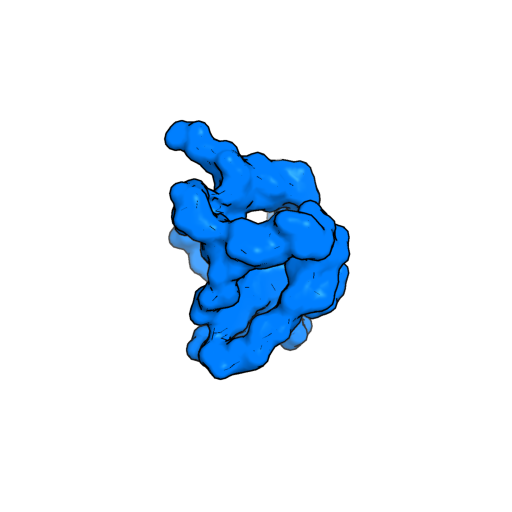α contacts (8 Å, |Δi|>4): 168; chains: 1; bounding box: 31×41×31 Å

Nearest PDB structures (foldseek):
  5hvj-assembly2_B  TM=6.040E-01  e=3.417E+00  Homo sapiens

Foldseek 3Di:
DDDDPDPDQKAFDDWDPDDADLVLVCVLPNPVCSVQWDWDTWTDTPPRWIWTWIAGNPQRFIWIATPNNFTWDQDPVRSGIDTDDSVVSCCRRPDDD

Solvent-accessible surface area (backbone atoms only — not comparable to full-atom values): 5777 Å² total; per-residue (Å²): 133,86,78,82,78,84,79,68,87,27,53,79,73,49,83,41,90,60,87,80,66,60,67,30,48,25,75,64,71,34,70,93,48,46,81,50,44,41,80,74,41,31,34,36,34,74,86,84,46,47,35,40,36,28,32,26,68,85,71,67,23,64,42,31,29,33,84,85,38,50,36,45,43,79,41,81,90,74,61,23,62,45,83,48,53,71,68,59,47,49,48,55,29,72,55,84,130

Sequence (97 aa):
MKEPVDGEKITIFDCELGDPNYDALEKFIGADRVEDFAYVNRFEIKGNTVIYRYKHKNTRRYLCLDMDGNTWRYNGIYLKMEKISRDEAIMEAYENY

Secondary structure (DSSP, 8-state):
-PPPP------EEEEE-PPP-HHHHHHHH-GGGGGGEEEEEEEEETTTEEEEEEEETTT--EEEEETT--EEEEETTTTEEEEE-HHHHHHHHH---

Mean predicted aligned error: 7.51 Å